Protein AF-A0A3D4PML1-F1 (afdb_monomer_lite)

Foldseek 3Di:
DDPLLVLLVVLLVVLVVLLVVLVCVLVVVDDDQDDPHDGPDDDPDDPVLVSLLSVLCSVLSVVSSVLSNVLSVCSNPDDPVCNVVSVVVSVVVNVVSCPPSVVVSVVVSVVVVVVVVD

Structure (mmCIF, N/CA/C/O backbone):
data_AF-A0A3D4PML1-F1
#
_entry.id   AF-A0A3D4PML1-F1
#
loop_
_atom_site.group_PDB
_atom_site.id
_atom_site.type_symbol
_atom_site.label_atom_id
_atom_site.label_alt_id
_atom_site.label_comp_id
_atom_site.label_asym_id
_atom_site.label_entity_id
_atom_site.label_seq_id
_atom_site.pdbx_PDB_ins_code
_atom_site.Cartn_x
_atom_site.Cartn_y
_atom_site.Cartn_z
_atom_site.occupancy
_atom_site.B_iso_or_equiv
_atom_site.auth_seq_id
_atom_site.auth_comp_id
_atom_site.auth_asym_id
_atom_site.auth_atom_id
_atom_site.pdbx_PDB_model_num
ATOM 1 N N . MET A 1 1 ? 15.561 -13.821 -15.170 1.00 59.75 1 MET A N 1
ATOM 2 C CA . MET A 1 1 ? 14.525 -12.887 -14.679 1.00 59.75 1 MET A CA 1
ATOM 3 C C . MET A 1 1 ? 15.139 -11.499 -14.723 1.00 59.75 1 MET A C 1
ATOM 5 O O . MET A 1 1 ? 16.197 -11.339 -14.130 1.00 59.75 1 MET A O 1
ATOM 9 N N . SER A 1 2 ? 14.597 -10.562 -15.511 1.00 79.69 2 SER A N 1
ATOM 10 C CA . SER A 1 2 ? 15.173 -9.205 -15.562 1.00 79.69 2 SER A CA 1
ATOM 11 C C . SER A 1 2 ? 14.861 -8.442 -14.272 1.00 79.69 2 SER A C 1
ATOM 13 O O . SER A 1 2 ? 13.897 -8.769 -13.578 1.00 79.69 2 SER A O 1
ATOM 15 N N . GLU A 1 3 ? 15.671 -7.437 -13.951 1.00 81.69 3 GLU A N 1
ATOM 16 C CA . GLU A 1 3 ? 15.547 -6.615 -12.739 1.00 81.69 3 GLU A CA 1
ATOM 17 C C . GLU A 1 3 ? 14.136 -6.022 -12.570 1.00 81.69 3 GLU A C 1
ATOM 19 O O . GLU A 1 3 ? 13.558 -6.088 -11.486 1.00 81.69 3 GLU A O 1
ATOM 24 N N . ASN A 1 4 ? 13.506 -5.602 -13.672 1.00 84.12 4 ASN A N 1
ATOM 25 C CA . ASN A 1 4 ? 12.124 -5.112 -13.705 1.00 84.12 4 ASN A CA 1
ATOM 26 C C . ASN A 1 4 ? 11.114 -6.134 -13.155 1.00 84.12 4 ASN A C 1
ATOM 28 O O . ASN A 1 4 ? 10.202 -5.771 -12.414 1.00 84.12 4 ASN A O 1
ATOM 32 N N . HIS A 1 5 ? 11.290 -7.424 -13.458 1.00 87.06 5 HIS A N 1
ATOM 33 C CA . HIS A 1 5 ? 10.406 -8.476 -12.950 1.00 87.06 5 HIS A CA 1
ATOM 34 C C . HIS A 1 5 ? 10.553 -8.664 -11.435 1.00 87.06 5 HIS A C 1
ATOM 36 O O . HIS A 1 5 ? 9.567 -8.953 -10.760 1.00 87.06 5 HIS A O 1
ATOM 42 N N . LEU A 1 6 ? 11.767 -8.504 -10.891 1.00 88.56 6 LEU A N 1
ATOM 43 C CA . LEU A 1 6 ? 12.009 -8.596 -9.446 1.00 88.56 6 LEU A CA 1
ATOM 44 C C . LEU A 1 6 ? 11.368 -7.416 -8.713 1.00 88.56 6 LEU A C 1
ATOM 46 O O . LEU A 1 6 ? 10.703 -7.620 -7.699 1.00 88.56 6 LEU A O 1
ATOM 50 N N . VAL A 1 7 ? 11.502 -6.204 -9.258 1.00 86.56 7 VAL A N 1
ATOM 51 C CA . VAL A 1 7 ? 10.870 -5.000 -8.700 1.00 86.56 7 VAL A CA 1
ATOM 52 C C . VAL A 1 7 ? 9.345 -5.107 -8.763 1.00 86.56 7 VAL A C 1
ATOM 54 O O . VAL A 1 7 ? 8.675 -4.868 -7.761 1.00 86.56 7 VAL A O 1
ATOM 57 N N . ALA A 1 8 ? 8.783 -5.529 -9.898 1.00 88.12 8 ALA A N 1
ATOM 58 C CA . ALA A 1 8 ? 7.342 -5.724 -10.040 1.00 88.12 8 ALA A CA 1
ATOM 59 C C . ALA A 1 8 ? 6.802 -6.775 -9.055 1.00 88.12 8 ALA A C 1
ATOM 61 O O . ALA A 1 8 ? 5.788 -6.541 -8.393 1.00 88.12 8 ALA A O 1
ATOM 62 N N . LEU A 1 9 ? 7.503 -7.905 -8.901 1.00 91.06 9 LEU A N 1
ATOM 63 C CA . LEU A 1 9 ? 7.139 -8.935 -7.929 1.00 91.06 9 LEU A CA 1
ATOM 64 C C . LEU A 1 9 ? 7.198 -8.394 -6.497 1.00 91.06 9 LEU A C 1
ATOM 66 O O . LEU A 1 9 ? 6.271 -8.618 -5.722 1.00 91.06 9 LEU A O 1
ATOM 70 N N . PHE A 1 10 ? 8.254 -7.655 -6.154 1.00 90.25 10 PHE A N 1
ATOM 71 C CA . PHE A 1 10 ? 8.392 -7.028 -4.843 1.00 90.25 10 PHE A CA 1
ATOM 72 C C . PHE A 1 10 ? 7.229 -6.072 -4.546 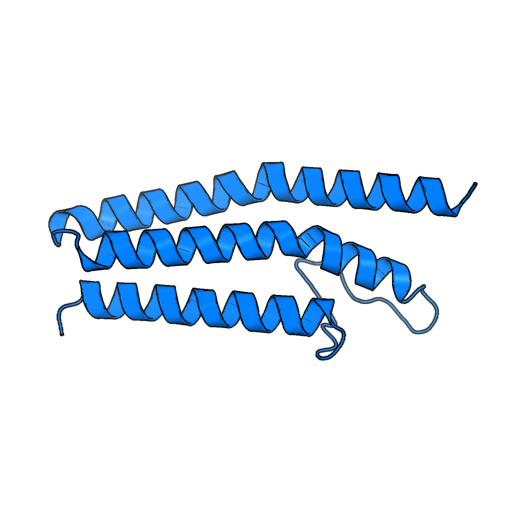1.00 90.25 10 PHE A C 1
ATOM 74 O O . PHE A 1 10 ? 6.610 -6.176 -3.488 1.00 90.25 10 PHE A O 1
ATOM 81 N N . LEU A 1 11 ? 6.878 -5.195 -5.492 1.00 88.88 11 LEU A N 1
ATOM 82 C CA . LEU A 1 11 ? 5.757 -4.260 -5.352 1.00 88.88 11 LEU A CA 1
ATOM 83 C C . LEU A 1 11 ? 4.418 -4.988 -5.168 1.00 88.88 11 LEU A C 1
ATOM 85 O O . LEU A 1 11 ? 3.626 -4.606 -4.305 1.00 88.88 11 LEU A O 1
ATOM 89 N N . ALA A 1 12 ? 4.179 -6.060 -5.927 1.00 89.31 12 ALA A N 1
ATOM 90 C CA . ALA A 1 12 ? 2.967 -6.865 -5.806 1.00 89.31 12 ALA A CA 1
ATOM 91 C C . ALA A 1 12 ? 2.880 -7.582 -4.447 1.00 89.31 12 ALA A C 1
ATOM 93 O O . ALA A 1 12 ? 1.844 -7.527 -3.782 1.00 89.31 12 ALA A O 1
ATOM 94 N N . VAL A 1 13 ? 3.974 -8.206 -3.997 1.00 92.69 13 VAL A N 1
ATOM 95 C CA . VAL A 1 13 ? 4.048 -8.853 -2.675 1.00 92.69 13 VAL A CA 1
ATOM 96 C C . VAL A 1 13 ? 3.830 -7.827 -1.563 1.00 92.69 13 VAL A C 1
ATOM 98 O O . VAL A 1 13 ? 3.077 -8.089 -0.623 1.00 92.69 13 VAL A O 1
ATOM 101 N N . TRP A 1 14 ? 4.422 -6.639 -1.687 1.00 90.19 14 TRP A N 1
ATOM 102 C CA . TRP A 1 14 ? 4.234 -5.553 -0.729 1.00 90.19 14 TRP A CA 1
ATOM 103 C C . TRP A 1 14 ? 2.777 -5.080 -0.676 1.00 90.19 14 TRP A C 1
ATOM 105 O O . TRP A 1 14 ? 2.224 -4.908 0.410 1.00 90.19 14 TRP A O 1
ATOM 115 N N . ALA A 1 15 ? 2.119 -4.940 -1.831 1.00 89.00 15 ALA A N 1
ATOM 116 C CA . ALA A 1 15 ? 0.704 -4.587 -1.908 1.00 89.00 15 ALA A CA 1
ATOM 117 C C . ALA A 1 15 ? -0.178 -5.617 -1.182 1.00 89.00 15 ALA A C 1
ATOM 119 O O . ALA A 1 15 ? -1.039 -5.247 -0.381 1.00 89.00 15 ALA A O 1
ATOM 120 N N . VAL A 1 16 ? 0.077 -6.912 -1.392 1.00 92.00 16 VAL A N 1
ATOM 121 C CA . VAL A 1 16 ? -0.642 -7.988 -0.694 1.00 92.00 16 VAL A CA 1
ATOM 122 C C . VAL A 1 16 ? -0.395 -7.925 0.814 1.00 92.00 16 VAL A C 1
ATOM 124 O O . VAL A 1 16 ? -1.348 -8.020 1.587 1.00 92.00 16 VAL A O 1
ATOM 127 N N . ALA A 1 17 ? 0.848 -7.709 1.251 1.00 88.38 17 ALA A N 1
ATOM 128 C CA . ALA A 1 17 ? 1.176 -7.596 2.670 1.00 88.38 17 ALA A CA 1
ATOM 129 C C . ALA A 1 17 ? 0.452 -6.415 3.342 1.00 88.38 17 ALA A C 1
ATOM 131 O O . ALA A 1 17 ? -0.142 -6.587 4.410 1.00 88.38 17 ALA A O 1
ATOM 132 N N . VAL A 1 18 ? 0.441 -5.238 2.703 1.00 86.31 18 VAL A N 1
ATOM 133 C CA . VAL A 1 18 ? -0.278 -4.047 3.193 1.00 86.31 18 VAL A CA 1
ATOM 134 C C . VAL A 1 18 ? -1.778 -4.316 3.290 1.00 86.31 18 VAL A C 1
ATOM 136 O O . VAL A 1 18 ? -2.386 -3.981 4.312 1.00 86.31 18 VAL A O 1
ATOM 139 N N . L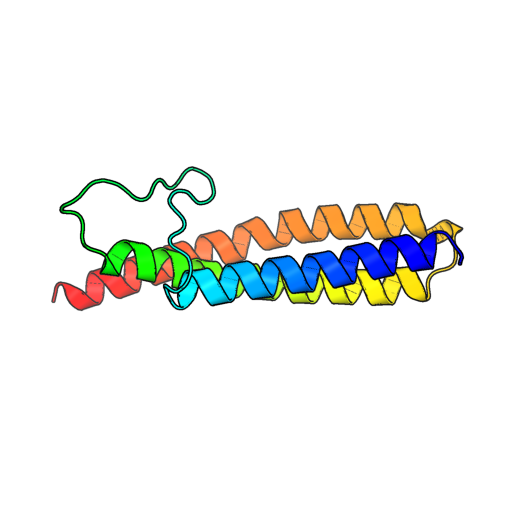EU A 1 19 ? -2.372 -4.943 2.271 1.00 88.50 19 LEU A N 1
ATOM 140 C CA . LEU A 1 19 ? -3.787 -5.307 2.272 1.00 88.50 19 LEU A CA 1
ATOM 141 C C . LEU A 1 19 ? -4.105 -6.251 3.435 1.00 88.50 19 LEU A C 1
ATOM 143 O O . LEU A 1 19 ? -4.937 -5.922 4.277 1.00 88.50 19 LEU A O 1
ATOM 147 N N . VAL A 1 20 ? -3.396 -7.380 3.528 1.00 87.88 20 VAL A N 1
ATOM 148 C CA . VAL A 1 20 ? -3.615 -8.398 4.567 1.00 87.88 20 VAL A CA 1
ATOM 149 C C . VAL A 1 20 ? -3.473 -7.791 5.959 1.00 87.88 20 VAL A C 1
ATOM 151 O O . VAL A 1 20 ? -4.369 -7.954 6.789 1.00 87.88 20 VAL A O 1
ATOM 154 N N . MET A 1 21 ? -2.402 -7.037 6.216 1.00 84.88 21 MET A N 1
ATOM 155 C CA . MET A 1 21 ? -2.191 -6.398 7.517 1.00 84.88 21 MET A CA 1
ATOM 156 C C . MET A 1 21 ? -3.300 -5.396 7.844 1.00 84.88 21 MET A C 1
ATOM 158 O O . MET A 1 21 ? -3.827 -5.410 8.958 1.00 84.88 21 MET A O 1
ATOM 162 N N . SER A 1 22 ? -3.713 -4.570 6.883 1.00 82.69 22 SER A N 1
ATOM 163 C CA . SER A 1 22 ? -4.770 -3.574 7.093 1.00 82.69 22 SER A CA 1
ATOM 164 C C . SER A 1 22 ? -6.123 -4.237 7.362 1.00 82.69 22 SER A C 1
ATOM 166 O O . SER A 1 22 ? -6.809 -3.880 8.321 1.00 82.69 22 SER A O 1
ATOM 168 N N . THR A 1 23 ? -6.491 -5.260 6.587 1.00 84.88 23 THR A N 1
ATOM 169 C CA . THR A 1 23 ? -7.757 -5.989 6.748 1.00 84.88 23 THR A CA 1
ATOM 170 C C . THR A 1 23 ? -7.795 -6.777 8.061 1.00 84.88 23 THR A C 1
ATOM 172 O O . THR A 1 23 ? -8.802 -6.754 8.777 1.00 84.88 23 THR A O 1
ATOM 175 N N . LEU A 1 24 ? -6.699 -7.442 8.439 1.00 83.94 24 LEU A N 1
ATOM 176 C CA . LEU A 1 24 ? -6.601 -8.152 9.720 1.00 83.94 24 LEU A CA 1
ATOM 177 C C . LEU A 1 24 ? -6.660 -7.201 10.926 1.00 83.94 24 LEU A C 1
ATOM 179 O O . LEU A 1 24 ? -7.195 -7.568 11.974 1.00 83.94 24 LEU A O 1
ATOM 183 N N . SER A 1 25 ? -6.166 -5.974 10.768 1.00 80.06 25 SER A N 1
ATOM 184 C CA . SER A 1 25 ? -6.221 -4.941 11.808 1.00 80.06 25 SER A CA 1
ATOM 185 C C . SER A 1 25 ? -7.628 -4.380 11.980 1.00 80.06 25 SER A C 1
ATOM 187 O O . SER A 1 25 ? -8.139 -4.330 13.098 1.00 80.06 25 SER A O 1
ATOM 189 N N . VAL A 1 26 ? -8.299 -4.027 10.878 1.00 79.06 26 VAL A N 1
ATOM 190 C CA . VAL A 1 26 ? -9.682 -3.516 10.899 1.00 79.06 26 VAL A CA 1
ATOM 191 C C . VAL A 1 26 ? -10.670 -4.570 11.403 1.00 79.06 26 VAL A C 1
ATOM 193 O O . VAL A 1 26 ? -11.591 -4.243 12.148 1.00 79.06 26 VAL A O 1
ATOM 196 N N . SER A 1 27 ? -10.461 -5.844 11.054 1.00 79.81 27 SER A N 1
ATOM 197 C CA . SER A 1 27 ? -11.276 -6.962 11.558 1.00 79.81 27 SER A CA 1
ATOM 198 C C . SER A 1 27 ? -10.993 -7.327 13.022 1.00 79.81 27 SER A C 1
ATOM 200 O O . SER A 1 27 ? -11.654 -8.206 13.569 1.00 79.81 27 SER A O 1
ATOM 202 N N . GLY A 1 28 ? -10.018 -6.678 13.672 1.00 73.94 28 GLY A N 1
ATOM 203 C CA . GLY A 1 28 ? -9.651 -6.933 15.066 1.00 73.94 28 GLY A CA 1
ATOM 204 C C . GLY A 1 28 ? -8.947 -8.273 15.305 1.00 73.94 28 GLY A C 1
ATOM 205 O O . GLY A 1 28 ? -8.699 -8.625 16.459 1.00 73.94 28 GLY A O 1
ATOM 206 N N . ARG A 1 29 ? -8.603 -9.014 14.240 1.00 76.81 29 ARG A N 1
ATOM 207 C CA . ARG A 1 29 ? -7.883 -10.296 14.320 1.00 76.81 29 ARG A CA 1
ATOM 208 C C . ARG A 1 29 ? -6.424 -10.108 14.723 1.00 76.81 29 ARG A C 1
ATOM 210 O O . ARG A 1 29 ? -5.871 -10.962 15.409 1.00 76.81 29 ARG A O 1
ATOM 217 N N . ILE A 1 30 ? -5.820 -8.983 14.341 1.00 72.38 30 ILE A N 1
ATOM 218 C CA . ILE A 1 30 ? -4.501 -8.564 14.821 1.00 72.38 30 ILE A CA 1
ATOM 219 C C . ILE A 1 30 ? -4.669 -7.346 15.727 1.00 72.38 30 ILE A C 1
ATOM 221 O O . ILE A 1 30 ? -5.223 -6.318 15.339 1.00 72.38 30 ILE A O 1
ATOM 225 N N . LYS A 1 31 ? -4.151 -7.449 16.954 1.00 65.44 31 LYS A N 1
ATOM 226 C CA . LYS A 1 31 ? -4.092 -6.330 17.897 1.00 65.44 31 LYS A CA 1
ATOM 227 C C . LYS A 1 31 ? -2.860 -5.481 17.598 1.00 65.44 31 LYS A C 1
ATOM 229 O O . LYS A 1 31 ? -1.809 -5.684 18.197 1.00 65.44 31 LYS A O 1
ATOM 234 N N . ILE A 1 32 ? -2.997 -4.512 16.696 1.00 63.50 32 ILE A N 1
ATOM 235 C CA . ILE A 1 32 ? -1.959 -3.494 16.514 1.00 63.50 32 ILE A CA 1
ATOM 236 C C . ILE A 1 32 ? -1.951 -2.564 17.730 1.00 63.50 32 ILE A C 1
ATOM 238 O O . ILE A 1 32 ? -2.982 -2.013 18.115 1.00 63.50 32 ILE A O 1
ATOM 242 N N . VAL A 1 33 ? -0.781 -2.419 18.354 1.00 61.62 33 VAL A N 1
ATOM 243 C CA . VAL A 1 33 ? -0.580 -1.595 19.557 1.00 61.62 33 VAL A CA 1
ATOM 244 C C . VAL A 1 33 ? -0.179 -0.157 19.197 1.00 61.62 33 VAL A C 1
ATOM 246 O O . VAL A 1 33 ? -0.348 0.740 20.014 1.00 61.62 33 VAL A O 1
ATOM 249 N N . THR A 1 34 ? 0.311 0.095 17.979 1.00 57.44 34 THR A N 1
ATOM 250 C CA . THR A 1 34 ? 0.714 1.428 17.497 1.00 57.44 34 THR A CA 1
ATOM 251 C C . THR A 1 34 ? 0.569 1.553 15.976 1.00 57.44 34 THR A C 1
ATOM 253 O O . THR A 1 34 ? 1.015 0.656 15.265 1.00 57.44 34 THR A O 1
ATOM 256 N N . ILE A 1 35 ? 0.035 2.670 15.467 1.00 61.06 35 ILE A N 1
ATOM 257 C CA . ILE A 1 35 ? 0.026 3.038 14.033 1.00 61.06 35 ILE A CA 1
ATOM 258 C C . ILE A 1 35 ? 0.487 4.487 13.899 1.00 61.06 35 ILE A C 1
ATOM 260 O O . ILE A 1 35 ? -0.156 5.358 14.469 1.00 61.06 35 ILE A O 1
ATOM 264 N N . ASN A 1 36 ? 1.567 4.761 13.155 1.00 56.88 36 ASN A N 1
ATOM 265 C CA . ASN A 1 36 ? 2.033 6.123 12.826 1.00 56.88 36 ASN A CA 1
ATOM 266 C C . ASN A 1 36 ? 2.015 7.111 14.017 1.00 56.88 36 ASN A C 1
ATOM 268 O O . ASN A 1 36 ? 1.508 8.221 13.911 1.00 56.88 36 ASN A O 1
ATOM 272 N N . GLY A 1 37 ? 2.514 6.688 15.186 1.00 52.50 37 GLY A N 1
ATOM 273 C CA . GLY A 1 37 ? 2.538 7.509 16.409 1.00 52.50 37 GLY A CA 1
ATOM 274 C C . GLY A 1 37 ? 1.247 7.491 17.242 1.00 52.50 37 GLY A C 1
ATOM 275 O O . GLY A 1 37 ? 1.283 7.838 18.422 1.00 52.50 37 GLY A O 1
ATOM 276 N N . MET A 1 38 ? 0.131 6.994 16.702 1.00 51.88 38 MET A N 1
ATOM 277 C CA . MET A 1 38 ? -1.070 6.684 17.479 1.00 51.88 38 MET A CA 1
ATOM 278 C C . MET A 1 38 ? -0.832 5.393 18.261 1.00 51.88 38 MET A C 1
ATOM 280 O O . MET A 1 38 ? -0.773 4.301 17.694 1.00 51.88 38 MET A O 1
ATOM 284 N N . ARG A 1 39 ? -0.648 5.509 19.577 1.00 56.66 39 ARG A N 1
ATOM 285 C CA . ARG A 1 39 ? -0.525 4.364 20.485 1.00 56.66 39 ARG A CA 1
ATOM 286 C C . ARG A 1 39 ? -1.923 3.913 20.892 1.00 56.66 39 ARG A C 1
ATOM 288 O O . ARG A 1 39 ? -2.706 4.730 21.362 1.00 56.66 39 ARG A O 1
ATOM 295 N N . ARG A 1 40 ? -2.207 2.616 20.789 1.00 53.16 40 ARG A N 1
ATOM 296 C CA . ARG A 1 40 ? -3.324 1.973 21.484 1.00 53.16 40 ARG A CA 1
ATOM 297 C C . ARG A 1 40 ? -3.099 2.211 22.977 1.00 53.16 40 ARG A C 1
ATOM 299 O O . ARG A 1 40 ? -2.198 1.603 23.563 1.00 53.16 40 ARG A O 1
ATOM 306 N N . ARG A 1 41 ? -3.809 3.171 23.572 1.00 62.69 41 ARG A N 1
ATOM 307 C CA . ARG A 1 41 ? -3.617 3.539 24.976 1.00 62.69 41 ARG A CA 1
ATOM 308 C C . ARG A 1 41 ? -4.551 2.743 25.888 1.00 62.69 41 ARG A C 1
ATOM 310 O O . ARG A 1 41 ? -5.658 2.395 25.515 1.00 62.69 41 ARG A O 1
ATOM 317 N N . GLN A 1 42 ? -3.922 2.390 27.010 1.00 51.53 42 GLN A N 1
ATOM 318 C CA . GLN A 1 42 ? -4.303 1.816 28.306 1.00 51.53 42 GLN A CA 1
ATOM 319 C C . GLN A 1 42 ? -5.653 1.088 28.499 1.00 51.53 42 GLN A C 1
ATOM 321 O O . GLN A 1 42 ? -6.650 1.381 27.849 1.00 51.53 42 GLN A O 1
ATOM 326 N N . PRO A 1 43 ? -5.712 0.127 29.444 1.00 46.12 43 PRO A N 1
ATOM 327 C CA . PRO A 1 43 ? -6.968 -0.521 29.813 1.00 46.12 43 PRO A CA 1
ATOM 328 C C . PRO A 1 43 ? -7.945 0.535 30.362 1.00 46.12 43 PRO A C 1
ATOM 330 O O . PRO A 1 43 ? -7.696 1.085 31.429 1.00 46.12 43 PRO A O 1
ATOM 333 N N . GLY A 1 44 ? -9.021 0.841 29.627 1.00 53.34 44 GLY A N 1
ATOM 334 C CA . GLY A 1 44 ? -10.064 1.786 30.058 1.00 53.34 44 GLY A CA 1
ATOM 335 C C . GLY A 1 44 ? -10.575 2.755 28.983 1.00 53.34 44 GLY A C 1
ATOM 336 O O . GLY A 1 44 ? -11.693 3.241 29.111 1.00 53.34 44 GLY A O 1
ATOM 337 N N . GLU A 1 45 ? -9.825 3.006 27.904 1.00 56.47 45 GLU A N 1
ATOM 338 C CA . GLU A 1 45 ? -10.318 3.806 26.768 1.00 56.47 45 GLU A CA 1
ATOM 339 C C . GLU A 1 45 ? -11.165 2.954 25.805 1.00 56.47 45 GLU A C 1
ATOM 341 O O . GLU A 1 45 ? -10.891 1.770 25.581 1.00 56.47 45 GLU A O 1
ATOM 346 N N . SER A 1 46 ? -12.218 3.553 25.236 1.00 61.53 46 SER A N 1
ATOM 347 C CA . SER A 1 46 ? -13.202 2.849 24.406 1.00 61.53 46 SER A CA 1
ATOM 348 C C . SER A 1 46 ? -12.545 2.191 23.188 1.00 61.53 46 SER A C 1
ATOM 350 O O . SER A 1 46 ? -12.056 2.863 22.278 1.00 61.53 46 SER A O 1
ATOM 352 N N . ALA A 1 47 ? -12.583 0.855 23.132 1.00 65.06 47 ALA A N 1
ATOM 353 C CA . ALA A 1 47 ? -12.113 0.069 21.989 1.00 65.06 47 ALA A CA 1
ATOM 354 C C . ALA A 1 47 ? -12.769 0.496 20.657 1.00 65.06 47 ALA A C 1
ATOM 356 O O . ALA A 1 47 ? -12.176 0.298 19.593 1.00 65.06 47 ALA A O 1
ATOM 357 N N . ALA A 1 48 ? -13.947 1.128 20.727 1.00 65.75 48 ALA A N 1
ATOM 358 C CA . ALA A 1 48 ? -14.661 1.680 19.584 1.00 65.75 48 ALA A CA 1
ATOM 359 C C . ALA A 1 48 ? -13.896 2.835 18.913 1.00 65.75 48 ALA A C 1
ATOM 361 O O . ALA A 1 48 ? -13.810 2.862 17.689 1.00 65.75 48 ALA A O 1
ATOM 362 N N . ALA A 1 49 ? -13.247 3.721 19.681 1.00 66.12 49 ALA A N 1
ATOM 363 C CA . ALA A 1 49 ? -12.465 4.839 19.139 1.00 66.12 49 ALA A CA 1
ATOM 364 C C . ALA A 1 49 ? -11.259 4.358 18.321 1.00 66.12 49 ALA A C 1
ATOM 366 O O . ALA A 1 49 ? -10.966 4.865 17.237 1.00 66.12 49 ALA A O 1
ATOM 367 N N . TRP A 1 50 ? -10.588 3.317 18.818 1.00 68.62 50 TRP A N 1
ATOM 368 C CA . TRP A 1 50 ? -9.460 2.691 18.133 1.00 68.62 50 TRP A CA 1
ATOM 369 C C . TRP A 1 50 ? -9.894 1.986 16.843 1.00 68.62 50 TRP A C 1
ATOM 371 O O . TRP A 1 50 ? -9.247 2.124 15.804 1.00 68.62 50 TRP A O 1
ATOM 381 N N . GLN A 1 51 ? -11.014 1.258 16.878 1.00 72.81 51 GLN A N 1
ATOM 382 C CA . GLN A 1 51 ? -11.582 0.642 15.677 1.00 72.81 51 GLN A CA 1
ATOM 383 C C . GLN A 1 51 ? -12.082 1.677 14.664 1.00 72.81 51 GLN A C 1
ATOM 385 O O . GLN A 1 51 ? -11.914 1.460 13.464 1.00 72.81 51 GLN A O 1
ATOM 390 N N . ALA A 1 52 ? -12.636 2.804 15.114 1.00 70.94 52 ALA A N 1
ATOM 391 C CA . ALA A 1 52 ? -13.020 3.912 14.244 1.00 70.94 52 ALA A CA 1
ATOM 392 C C . ALA A 1 52 ? -11.795 4.513 13.536 1.00 70.94 52 ALA A C 1
ATOM 394 O O . ALA A 1 52 ? -11.808 4.652 12.314 1.00 70.94 52 ALA A O 1
ATOM 395 N N . GLY A 1 53 ? -10.696 4.750 14.263 1.00 69.38 53 GLY A N 1
ATOM 396 C CA . GLY A 1 53 ? -9.431 5.210 13.675 1.00 69.38 53 GLY A CA 1
ATOM 397 C C . GLY A 1 53 ? -8.844 4.225 12.654 1.00 69.38 53 GLY A C 1
ATOM 398 O O . GLY A 1 53 ? -8.428 4.624 11.567 1.00 69.38 53 GLY A O 1
ATOM 399 N N . LEU A 1 54 ? -8.880 2.922 12.950 1.00 73.81 54 LEU A N 1
ATOM 400 C CA . LEU A 1 54 ? -8.461 1.873 12.009 1.00 73.81 54 LEU A CA 1
ATOM 401 C C . LEU A 1 54 ? -9.322 1.843 10.741 1.00 73.81 54 LEU A C 1
ATOM 403 O O . LEU A 1 54 ? -8.795 1.709 9.636 1.00 73.81 54 LEU A O 1
ATOM 407 N N . ARG A 1 55 ? -10.644 1.974 10.885 1.00 75.75 55 ARG A N 1
ATOM 408 C CA . ARG A 1 55 ? -11.578 2.023 9.750 1.00 75.75 55 ARG A CA 1
ATOM 409 C C . ARG A 1 55 ? -11.372 3.275 8.907 1.00 75.75 55 ARG A C 1
ATOM 411 O O . ARG A 1 55 ? -11.398 3.175 7.686 1.00 75.75 55 ARG A O 1
ATOM 418 N N . ALA A 1 56 ? -11.110 4.415 9.539 1.00 72.19 56 ALA A N 1
ATOM 419 C CA . ALA A 1 56 ? -10.795 5.660 8.850 1.00 72.19 56 ALA A CA 1
ATOM 420 C C . ALA A 1 56 ? -9.494 5.549 8.035 1.00 72.19 56 ALA A C 1
ATOM 422 O O . ALA A 1 56 ? -9.411 6.076 6.932 1.00 72.19 56 ALA A O 1
ATOM 423 N N . TYR A 1 57 ? -8.505 4.797 8.521 1.00 74.94 57 TYR A N 1
ATOM 424 C CA . TYR A 1 57 ? -7.250 4.550 7.804 1.00 74.94 57 TYR A CA 1
ATOM 425 C C . TYR A 1 57 ? -7.387 3.573 6.620 1.00 74.94 57 TYR A C 1
ATOM 427 O O . TYR A 1 57 ? -6.579 3.591 5.690 1.00 74.94 57 TY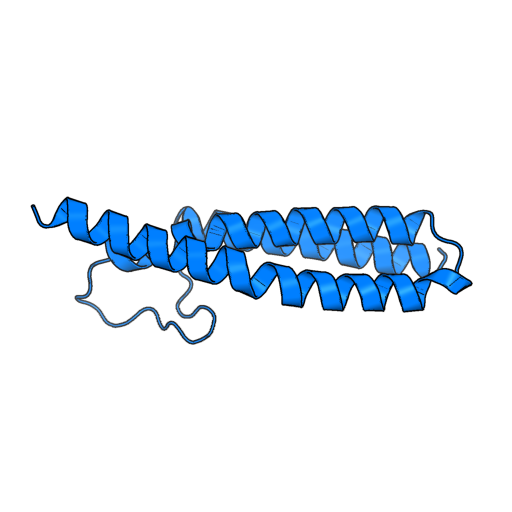R A O 1
ATOM 435 N N . TYR A 1 58 ? -8.409 2.715 6.616 1.00 79.81 58 TYR A N 1
ATOM 436 C CA . TYR A 1 58 ? -8.543 1.639 5.630 1.00 79.81 58 TYR A CA 1
ATOM 437 C C . TYR A 1 58 ? -8.653 2.108 4.162 1.00 79.81 58 TYR A C 1
ATOM 439 O O . TYR A 1 58 ? -7.972 1.528 3.316 1.00 79.81 58 TYR A O 1
ATOM 447 N N . PRO A 1 59 ? -9.416 3.168 3.818 1.00 80.25 59 PRO A N 1
ATOM 448 C CA . PRO A 1 59 ? -9.427 3.732 2.467 1.00 80.25 59 PRO A CA 1
ATOM 449 C C . PRO A 1 59 ? -8.044 4.174 1.977 1.00 80.25 59 PRO A C 1
ATOM 451 O O . PRO A 1 59 ? -7.704 3.946 0.818 1.00 80.25 59 PRO A O 1
ATOM 454 N N . TRP A 1 60 ? -7.221 4.753 2.858 1.00 79.50 60 TRP A N 1
ATOM 455 C CA . TRP A 1 60 ? -5.843 5.120 2.523 1.00 79.50 60 TRP A CA 1
ATOM 456 C C . TRP A 1 60 ? -4.980 3.879 2.250 1.00 79.50 60 TRP A C 1
ATOM 458 O O . TRP A 1 60 ? -4.214 3.850 1.283 1.00 79.50 60 TRP A O 1
ATOM 468 N N . ALA A 1 61 ? -5.146 2.819 3.047 1.00 80.69 61 ALA A N 1
ATOM 469 C CA . ALA A 1 61 ? -4.448 1.557 2.813 1.00 80.69 61 ALA A CA 1
ATOM 470 C C . ALA A 1 61 ? -4.844 0.933 1.463 1.00 80.69 61 ALA A C 1
ATOM 472 O O . ALA A 1 61 ? -3.973 0.499 0.713 1.00 80.69 61 ALA A O 1
ATOM 473 N N . LEU A 1 62 ? -6.133 0.952 1.106 1.00 84.00 62 LEU A N 1
ATOM 474 C CA . LEU A 1 62 ? -6.611 0.479 -0.199 1.00 84.00 62 LEU A CA 1
ATOM 475 C C . LEU A 1 62 ? -6.054 1.306 -1.365 1.00 84.00 62 LEU A C 1
ATOM 477 O O . LEU A 1 62 ? -5.627 0.728 -2.365 1.00 84.00 62 LEU A O 1
ATOM 481 N N . ALA A 1 63 ? -6.014 2.635 -1.237 1.00 83.75 63 ALA A N 1
ATOM 482 C CA . ALA A 1 63 ? -5.417 3.511 -2.247 1.00 83.75 63 ALA A CA 1
ATOM 483 C C . ALA A 1 63 ? -3.922 3.201 -2.455 1.00 83.75 63 ALA A C 1
ATOM 485 O O . ALA A 1 63 ? -3.452 3.082 -3.591 1.00 83.75 63 ALA A O 1
ATOM 486 N N . THR A 1 64 ? -3.203 2.950 -1.356 1.00 83.06 64 THR A N 1
ATOM 487 C CA . THR A 1 64 ? -1.798 2.524 -1.380 1.00 83.06 64 THR A CA 1
ATOM 488 C C . THR A 1 64 ? -1.631 1.190 -2.112 1.00 83.06 64 THR A C 1
ATOM 490 O O . THR A 1 64 ? -0.771 1.073 -2.983 1.00 83.06 64 THR A O 1
ATOM 493 N N . VAL A 1 65 ? -2.483 0.198 -1.827 1.00 87.62 65 VAL A N 1
ATOM 494 C CA . VAL A 1 65 ? -2.476 -1.113 -2.506 1.00 87.62 65 VAL A CA 1
ATOM 495 C C . VAL A 1 65 ? -2.720 -0.961 -4.008 1.00 87.62 65 VAL A C 1
ATOM 497 O O . VAL A 1 65 ? -1.956 -1.503 -4.803 1.00 87.62 65 VAL A O 1
ATOM 500 N N . CYS A 1 66 ? -3.736 -0.191 -4.408 1.00 89.56 66 CYS A N 1
ATOM 501 C CA . CYS A 1 66 ? -4.043 0.041 -5.823 1.00 89.56 66 CYS A CA 1
ATOM 502 C C . CYS A 1 66 ? -2.867 0.698 -6.553 1.00 89.56 66 CYS A C 1
ATOM 504 O O . CYS A 1 66 ? -2.523 0.300 -7.664 1.00 89.56 66 CYS A O 1
ATOM 506 N N . SER A 1 67 ? -2.217 1.663 -5.904 1.00 86.31 67 SER A N 1
ATOM 507 C CA . SER A 1 67 ? -1.061 2.361 -6.464 1.00 86.31 67 SER A CA 1
ATOM 508 C C . SER A 1 67 ? 0.132 1.429 -6.636 1.00 86.31 67 SER A C 1
ATOM 510 O O . SER A 1 67 ? 0.723 1.387 -7.709 1.00 86.31 67 SER A O 1
ATOM 512 N N . LEU A 1 68 ? 0.457 0.631 -5.617 1.00 86.62 68 LE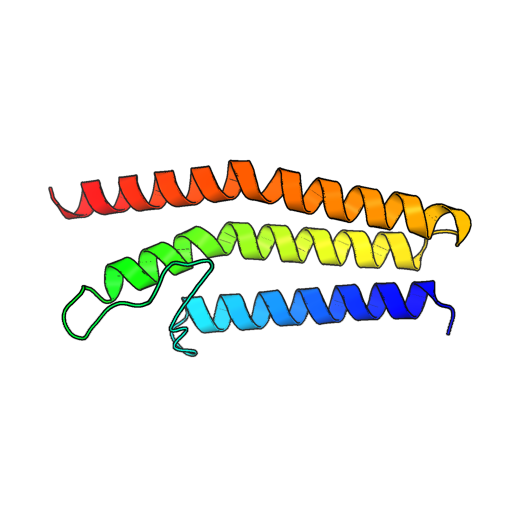U A N 1
ATOM 513 C CA . LEU A 1 68 ? 1.546 -0.346 -5.693 1.00 86.62 68 LEU A CA 1
ATOM 514 C C . LEU A 1 68 ? 1.326 -1.367 -6.812 1.00 86.62 68 LEU A C 1
ATOM 516 O O . LEU A 1 68 ? 2.268 -1.682 -7.535 1.00 86.62 68 LEU A O 1
ATOM 520 N N . LEU A 1 69 ? 0.093 -1.847 -6.988 1.00 89.88 69 LEU A N 1
ATOM 521 C CA . LEU A 1 69 ? -0.250 -2.767 -8.074 1.00 89.88 69 LEU A CA 1
ATOM 522 C C . LEU A 1 69 ? -0.146 -2.097 -9.446 1.00 89.88 69 LEU A C 1
ATOM 524 O O . LEU A 1 69 ? 0.404 -2.693 -10.370 1.00 89.88 69 LEU A O 1
ATOM 528 N N . LEU A 1 70 ? -0.613 -0.853 -9.578 1.00 89.31 70 LEU A N 1
ATOM 529 C CA . LEU A 1 70 ? -0.449 -0.082 -10.808 1.00 89.31 70 LEU A CA 1
ATOM 530 C C . LEU A 1 70 ? 1.037 0.082 -11.158 1.00 89.31 70 LEU A C 1
ATOM 532 O O . LEU A 1 70 ? 1.431 -0.188 -12.291 1.00 89.31 70 LEU A O 1
ATOM 536 N N . PHE A 1 71 ? 1.877 0.453 -10.188 1.00 86.69 71 PHE A N 1
ATOM 537 C CA . PHE A 1 71 ? 3.321 0.563 -10.401 1.00 86.69 71 PHE A CA 1
ATOM 538 C C . PHE A 1 71 ? 3.976 -0.780 -10.715 1.00 86.69 71 PHE A C 1
ATOM 540 O O . PHE A 1 71 ? 4.849 -0.824 -11.576 1.00 86.69 71 PHE A O 1
ATOM 547 N N . ALA A 1 72 ? 3.539 -1.873 -10.086 1.00 88.44 72 ALA A N 1
ATOM 548 C CA . ALA A 1 72 ? 4.023 -3.210 -10.412 1.00 88.44 72 ALA A CA 1
ATOM 549 C C . ALA A 1 72 ? 3.763 -3.548 -11.888 1.00 88.44 72 ALA A C 1
ATOM 551 O O . ALA A 1 72 ? 4.675 -3.998 -12.577 1.00 88.44 72 ALA A O 1
ATOM 552 N N . VAL A 1 73 ? 2.555 -3.267 -12.390 1.00 90.12 73 VAL A N 1
ATOM 553 C CA . VAL A 1 73 ? 2.196 -3.465 -13.804 1.00 90.12 73 VAL A CA 1
ATOM 554 C C . VAL A 1 73 ? 3.035 -2.568 -14.714 1.00 90.12 73 VAL A C 1
ATOM 556 O O . VAL A 1 73 ? 3.609 -3.055 -15.685 1.00 90.12 73 VAL A O 1
ATOM 559 N N . LEU A 1 74 ? 3.155 -1.277 -14.395 1.00 88.62 74 LEU A N 1
ATOM 560 C CA . LEU A 1 74 ? 3.933 -0.338 -15.207 1.00 88.62 74 LEU A CA 1
ATOM 561 C C . LEU A 1 74 ? 5.406 -0.749 -15.294 1.00 88.62 74 LEU A C 1
ATOM 563 O O . LEU A 1 74 ? 5.951 -0.805 -16.390 1.00 88.62 74 LEU A O 1
ATOM 567 N N . VAL A 1 75 ? 6.034 -1.092 -14.167 1.00 87.00 75 VAL A N 1
ATOM 568 C CA . VAL A 1 75 ? 7.439 -1.528 -14.121 1.00 87.00 75 VAL A CA 1
ATOM 569 C C . VAL A 1 75 ? 7.643 -2.852 -14.857 1.00 87.00 75 VAL A C 1
ATOM 571 O O . VAL A 1 75 ? 8.665 -3.025 -15.515 1.00 87.00 75 VAL A O 1
ATOM 574 N N . PHE A 1 76 ? 6.676 -3.770 -14.793 1.00 88.06 76 PHE A N 1
ATOM 575 C CA . PHE A 1 76 ? 6.759 -5.059 -15.480 1.00 88.06 76 PHE A CA 1
ATOM 576 C C . PHE A 1 76 ? 6.878 -4.903 -17.004 1.00 88.06 76 PHE A C 1
ATOM 578 O O . PHE A 1 76 ? 7.664 -5.610 -17.632 1.00 88.06 76 PHE A O 1
ATOM 585 N N . PHE A 1 77 ? 6.122 -3.969 -17.590 1.00 88.38 77 PHE A N 1
ATOM 586 C CA . PHE A 1 77 ? 6.116 -3.722 -19.037 1.00 88.38 77 PHE A CA 1
ATOM 587 C C . PHE A 1 77 ? 7.070 -2.608 -19.487 1.00 88.38 77 PHE A C 1
ATOM 589 O O . PHE A 1 77 ? 7.295 -2.446 -20.686 1.00 88.38 77 PHE A O 1
ATOM 596 N N . ALA A 1 78 ? 7.626 -1.830 -18.557 1.00 84.94 78 ALA A N 1
ATOM 597 C CA . ALA A 1 78 ? 8.470 -0.696 -18.894 1.00 84.94 78 ALA A CA 1
ATOM 598 C C . ALA A 1 78 ? 9.839 -1.126 -19.451 1.00 84.94 78 ALA A C 1
ATOM 600 O O . ALA A 1 78 ? 10.473 -2.045 -18.916 1.00 84.94 78 ALA A O 1
ATOM 601 N N . PRO A 1 79 ? 10.356 -0.410 -20.465 1.00 84.38 79 PRO A N 1
ATOM 602 C CA . PRO A 1 79 ? 11.766 -0.476 -20.822 1.00 84.38 79 PRO A CA 1
ATOM 603 C C . PRO A 1 79 ? 12.639 -0.028 -19.639 1.00 84.38 79 PRO A C 1
ATOM 605 O O . PRO A 1 79 ? 12.246 0.835 -18.854 1.00 84.38 79 PRO A O 1
ATOM 608 N N . TYR A 1 80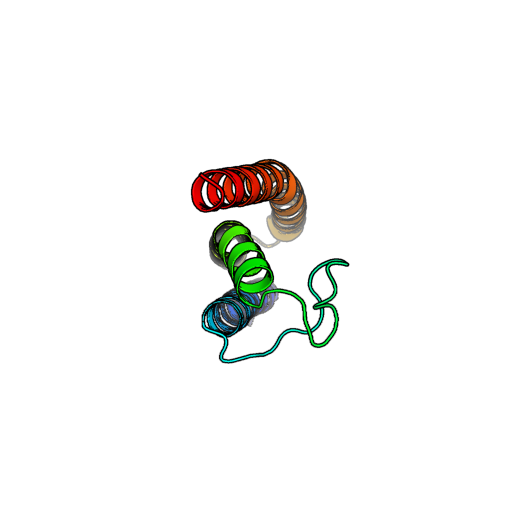 ? 13.841 -0.598 -19.511 1.00 80.19 80 TYR A N 1
ATOM 609 C CA . TYR A 1 80 ? 14.736 -0.364 -18.365 1.00 80.19 80 TYR A CA 1
ATOM 610 C C . TYR A 1 80 ? 15.082 1.121 -18.142 1.00 80.19 80 TYR A C 1
ATOM 612 O O . TYR A 1 80 ? 15.163 1.579 -17.006 1.00 80.19 80 TYR A O 1
ATOM 620 N N . GLU A 1 81 ? 15.196 1.904 -19.216 1.00 84.38 81 GLU A N 1
ATOM 621 C CA . GLU A 1 81 ? 15.456 3.351 -19.165 1.00 84.38 81 GLU A CA 1
ATOM 622 C C . GLU A 1 81 ? 14.373 4.156 -18.418 1.00 84.38 81 GLU A C 1
ATOM 624 O O . GLU A 1 81 ? 14.649 5.233 -17.891 1.00 84.38 81 GLU A O 1
ATOM 629 N N . PHE A 1 82 ? 13.159 3.609 -18.294 1.00 84.00 82 PHE A N 1
ATOM 630 C CA . PHE A 1 82 ? 12.050 4.237 -17.576 1.00 84.00 82 PHE A CA 1
ATOM 631 C C . PHE A 1 82 ? 11.922 3.785 -16.117 1.00 84.00 82 PHE A C 1
ATOM 633 O O . PHE A 1 82 ? 11.058 4.295 -15.401 1.00 84.00 82 PHE A O 1
ATOM 640 N N . LEU A 1 83 ? 12.779 2.878 -15.635 1.00 78.88 83 LEU A N 1
ATOM 641 C CA . LEU A 1 83 ? 12.687 2.348 -14.272 1.00 78.88 83 LEU A CA 1
ATOM 642 C C . LEU A 1 83 ? 12.819 3.461 -13.218 1.00 78.88 83 LEU A C 1
ATOM 644 O O . LEU A 1 83 ? 11.963 3.603 -12.347 1.00 78.88 83 LEU A O 1
ATOM 648 N N . HIS A 1 84 ? 13.850 4.302 -13.325 1.00 79.88 84 HIS A N 1
ATOM 649 C CA . HIS A 1 84 ? 14.079 5.412 -12.396 1.00 79.88 84 HIS A CA 1
ATOM 650 C C . HIS A 1 84 ? 12.960 6.469 -12.385 1.00 79.88 84 HIS A C 1
ATOM 652 O O . HIS A 1 84 ? 12.490 6.795 -11.290 1.00 79.88 84 HIS A O 1
ATOM 658 N N . PRO A 1 85 ? 12.480 6.998 -13.531 1.00 86.12 85 PRO A N 1
ATOM 659 C CA . PRO A 1 85 ? 11.374 7.954 -13.514 1.00 86.12 85 PRO A CA 1
ATOM 660 C C . PRO A 1 85 ? 10.064 7.331 -13.011 1.00 86.12 85 PRO A C 1
ATOM 662 O O . PRO A 1 85 ? 9.311 8.014 -12.319 1.00 86.12 85 PRO A O 1
ATOM 665 N N . LEU A 1 86 ? 9.808 6.040 -13.267 1.00 84.31 86 LEU A N 1
ATOM 666 C CA . LEU A 1 86 ? 8.643 5.334 -12.714 1.00 84.31 86 LEU A CA 1
ATOM 667 C C . LEU A 1 86 ? 8.712 5.205 -11.190 1.00 84.31 86 LEU A C 1
ATOM 669 O O . LEU A 1 86 ? 7.722 5.470 -10.509 1.00 84.31 86 LEU A O 1
ATOM 673 N N . VAL A 1 87 ? 9.878 4.852 -10.643 1.00 80.25 87 VAL A N 1
ATOM 674 C CA . VAL A 1 87 ? 10.087 4.798 -9.188 1.00 80.25 87 VAL A CA 1
ATOM 675 C C . VAL A 1 87 ? 9.938 6.189 -8.563 1.00 80.25 87 VAL A C 1
ATOM 677 O O . VAL A 1 87 ? 9.286 6.329 -7.528 1.00 80.25 87 VAL A O 1
ATOM 680 N N . ALA A 1 88 ? 10.469 7.236 -9.200 1.00 84.31 88 ALA A N 1
ATOM 681 C CA . ALA A 1 88 ? 10.304 8.612 -8.731 1.00 84.31 88 ALA A CA 1
ATOM 682 C C . ALA A 1 88 ? 8.827 9.048 -8.733 1.00 84.31 88 ALA A C 1
ATOM 684 O O . ALA A 1 88 ? 8.343 9.603 -7.744 1.00 84.31 88 ALA A O 1
ATOM 685 N N . ALA A 1 89 ? 8.086 8.737 -9.801 1.00 83.81 89 ALA A N 1
ATOM 686 C CA . ALA A 1 89 ? 6.651 8.994 -9.880 1.00 83.81 89 ALA A CA 1
ATOM 687 C C . ALA A 1 89 ? 5.876 8.245 -8.784 1.00 83.81 89 ALA A C 1
ATOM 689 O O . ALA A 1 89 ? 4.971 8.820 -8.179 1.00 83.81 89 ALA A O 1
ATOM 690 N N . ALA A 1 90 ? 6.266 7.005 -8.469 1.00 80.12 90 ALA A N 1
ATOM 691 C CA . ALA A 1 90 ? 5.675 6.231 -7.380 1.00 80.12 90 ALA A CA 1
ATOM 692 C C . ALA A 1 90 ? 5.850 6.898 -6.019 1.00 80.12 90 ALA A C 1
ATOM 694 O O . ALA A 1 90 ? 4.879 7.041 -5.272 1.00 80.12 90 ALA A O 1
ATOM 695 N N . LEU A 1 91 ? 7.060 7.368 -5.718 1.00 80.25 91 LEU A N 1
ATOM 696 C CA . LEU A 1 91 ? 7.344 8.075 -4.470 1.00 80.25 91 LEU A CA 1
ATOM 697 C C . LEU A 1 91 ? 6.523 9.364 -4.354 1.00 80.25 91 LEU A C 1
ATOM 699 O O . LEU A 1 91 ? 5.903 9.604 -3.317 1.00 80.25 91 LEU A O 1
ATOM 703 N N . ILE A 1 92 ? 6.451 10.154 -5.428 1.00 83.94 92 ILE A N 1
ATOM 704 C CA . ILE A 1 92 ? 5.644 11.382 -5.466 1.00 83.94 92 ILE A CA 1
ATOM 705 C C . ILE A 1 92 ? 4.165 11.055 -5.232 1.00 83.94 92 ILE A C 1
ATOM 707 O O . ILE A 1 92 ? 3.501 11.711 -4.430 1.00 83.94 92 ILE A O 1
ATOM 711 N N . MET A 1 93 ? 3.646 10.013 -5.883 1.00 77.44 93 MET A N 1
ATOM 712 C CA . MET A 1 93 ? 2.241 9.638 -5.765 1.00 77.44 93 MET A CA 1
ATOM 713 C C . MET A 1 93 ? 1.882 9.166 -4.349 1.00 77.44 93 MET A C 1
ATOM 715 O O . MET A 1 93 ? 0.801 9.497 -3.867 1.00 77.44 93 MET A O 1
ATOM 719 N N . VAL A 1 94 ? 2.772 8.441 -3.661 1.00 72.50 94 VAL A N 1
ATOM 720 C CA . VAL A 1 94 ? 2.575 8.038 -2.254 1.00 72.50 94 VAL A CA 1
ATOM 721 C C . VAL A 1 94 ? 2.510 9.262 -1.335 1.00 72.50 94 VAL A C 1
ATOM 723 O O . VAL A 1 94 ? 1.628 9.339 -0.478 1.00 72.50 94 VAL A O 1
ATOM 726 N N . VAL A 1 95 ? 3.389 10.248 -1.543 1.00 71.88 95 VAL A N 1
ATOM 727 C CA . VAL A 1 95 ? 3.383 11.504 -0.773 1.00 71.88 95 VAL A CA 1
ATOM 728 C C . VAL A 1 95 ? 2.092 12.290 -1.018 1.00 71.88 95 VAL A C 1
ATOM 730 O O . VAL A 1 95 ? 1.454 12.739 -0.065 1.00 71.88 95 VAL A O 1
ATOM 733 N N . ILE A 1 96 ? 1.659 12.401 -2.278 1.00 74.31 96 ILE A N 1
ATOM 734 C CA . ILE A 1 96 ? 0.428 13.116 -2.643 1.00 74.31 96 ILE A CA 1
ATOM 735 C C . ILE A 1 96 ? -0.813 12.401 -2.100 1.00 74.31 96 ILE A C 1
ATOM 737 O O . ILE A 1 96 ? -1.729 13.067 -1.638 1.00 74.31 96 ILE A O 1
ATOM 741 N N . GLN A 1 97 ? -0.867 11.067 -2.105 1.00 69.19 97 GLN A N 1
ATOM 742 C CA . GLN A 1 97 ? -2.011 10.318 -1.565 1.00 69.19 97 GLN A CA 1
ATOM 743 C C . GLN A 1 97 ? -2.124 10.402 -0.040 1.00 69.19 97 GLN A C 1
ATOM 745 O O . GLN A 1 97 ? -3.234 10.360 0.496 1.00 69.19 97 GLN A O 1
ATOM 750 N N . GLY A 1 98 ? -0.996 10.531 0.665 1.00 64.19 98 GLY A N 1
ATOM 751 C CA . GLY A 1 98 ? -0.958 10.632 2.125 1.00 64.19 98 GLY A CA 1
ATOM 752 C C . GLY A 1 98 ? -1.766 11.800 2.684 1.00 64.19 98 GLY A C 1
ATOM 753 O O . GLY A 1 98 ? -2.426 11.660 3.713 1.00 64.19 98 GLY A O 1
ATOM 754 N N . TRP A 1 99 ? -1.763 12.938 1.991 1.00 62.88 99 TRP A N 1
ATOM 755 C CA . TRP A 1 99 ? -2.281 14.185 2.549 1.00 62.88 99 TRP A CA 1
ATOM 756 C C . TRP A 1 99 ? -3.820 14.311 2.488 1.00 62.88 99 TRP A C 1
ATOM 758 O O . TRP A 1 99 ? -4.438 14.506 3.537 1.00 62.88 99 TRP A O 1
ATOM 768 N N . PRO A 1 100 ? -4.492 14.151 1.330 1.00 63.91 100 PRO A N 1
ATOM 769 C CA . PRO A 1 100 ? -5.931 14.377 1.214 1.00 63.91 100 PRO A CA 1
ATOM 770 C C . PRO A 1 100 ? -6.740 13.256 1.864 1.00 63.91 100 PRO A C 1
ATOM 772 O O . PRO A 1 100 ? -7.737 13.518 2.532 1.00 63.91 100 PRO A O 1
ATOM 775 N N . LEU A 1 101 ? -6.302 12.003 1.697 1.00 63.97 101 LEU A N 1
ATOM 776 C CA . LEU A 1 101 ? -7.010 10.838 2.228 1.00 63.97 101 LEU A CA 1
ATOM 777 C C . LEU A 1 101 ? -6.828 10.705 3.740 1.00 63.97 101 LEU A C 1
ATOM 779 O O . LEU A 1 101 ? -7.779 10.336 4.422 1.00 63.97 101 LEU A O 1
ATOM 783 N N . GLY A 1 102 ? -5.654 11.067 4.273 1.00 62.47 102 GLY A N 1
ATOM 784 C CA . GLY A 1 102 ? -5.420 11.131 5.716 1.00 62.47 102 GLY A CA 1
ATOM 785 C C . GLY A 1 102 ? -6.276 12.201 6.397 1.00 62.47 102 GLY A C 1
ATOM 786 O O . GLY A 1 102 ? -6.914 11.922 7.412 1.00 62.47 102 GLY A O 1
ATOM 787 N N . ILE A 1 103 ? -6.366 13.399 5.805 1.00 65.88 103 ILE A N 1
ATOM 788 C CA . ILE A 1 103 ? -7.220 14.482 6.320 1.00 65.88 103 ILE A CA 1
ATOM 789 C C . ILE A 1 103 ? -8.704 14.123 6.200 1.00 65.88 103 ILE A C 1
ATOM 791 O O . ILE A 1 103 ? -9.458 14.318 7.151 1.00 65.88 103 ILE A O 1
ATOM 795 N N . TRP A 1 104 ? -9.141 13.573 5.065 1.00 67.81 104 TRP A N 1
ATOM 796 C CA . TRP A 1 104 ? -10.537 13.170 4.876 1.00 67.81 104 TRP A CA 1
ATOM 797 C C . TRP A 1 104 ? -10.957 12.069 5.856 1.00 67.81 104 TRP A C 1
ATOM 799 O O . TRP A 1 104 ? -12.025 12.157 6.461 1.00 67.81 104 TRP A O 1
ATOM 809 N N . ALA A 1 105 ? -10.099 11.067 6.059 1.00 64.12 105 ALA A N 1
ATOM 810 C CA . ALA A 1 105 ? -10.305 10.008 7.039 1.00 64.12 105 ALA A CA 1
ATOM 811 C C . ALA A 1 105 ? -10.451 10.561 8.463 1.00 64.12 105 ALA A C 1
ATOM 813 O O . ALA A 1 105 ? -11.375 10.179 9.183 1.00 64.12 105 ALA A O 1
ATOM 814 N N . LEU A 1 106 ? -9.574 11.492 8.851 1.00 64.00 106 LEU A N 1
ATOM 815 C CA . LEU A 1 106 ? -9.618 12.142 10.158 1.00 64.00 106 LEU A CA 1
ATOM 816 C C . LEU A 1 106 ? -10.901 12.971 10.327 1.00 64.00 106 LEU A C 1
ATOM 818 O O . LEU A 1 106 ? -11.589 12.840 11.337 1.00 64.00 106 LEU A O 1
ATOM 822 N N . ASN A 1 107 ? -11.268 13.757 9.311 1.00 66.88 107 ASN A N 1
ATOM 823 C CA . ASN A 1 107 ? -12.492 14.562 9.312 1.00 66.88 107 ASN A CA 1
ATOM 824 C C . ASN A 1 107 ? -13.749 13.694 9.427 1.00 66.88 107 ASN A C 1
ATOM 826 O O . ASN A 1 107 ? -14.677 14.047 10.152 1.00 66.88 107 ASN A O 1
ATOM 830 N N . ARG A 1 108 ? -13.776 12.540 8.753 1.00 67.00 108 ARG A N 1
ATOM 831 C CA . ARG A 1 108 ? -14.900 11.603 8.832 1.00 67.00 108 ARG A CA 1
ATOM 832 C C . ARG A 1 108 ? -14.999 10.939 10.206 1.00 67.00 108 ARG A C 1
ATOM 834 O O . ARG A 1 108 ? -16.090 10.877 10.758 1.00 67.00 108 ARG A O 1
ATOM 841 N N . ALA A 1 109 ? -13.874 10.530 10.792 1.00 63.81 109 ALA A N 1
ATOM 842 C CA . ALA A 1 109 ? -13.854 9.973 12.144 1.00 63.81 109 ALA A CA 1
ATOM 843 C C . ALA A 1 109 ? -14.349 10.980 13.201 1.00 63.81 109 ALA A C 1
ATOM 845 O O . ALA A 1 109 ? -15.071 10.601 14.119 1.00 63.81 109 ALA A O 1
ATOM 846 N N . ILE A 1 110 ? -14.002 12.266 13.058 1.00 64.94 110 ILE A N 1
ATOM 847 C CA . ILE A 1 110 ? -14.481 13.342 13.944 1.00 64.94 110 ILE A CA 1
ATOM 848 C C . ILE A 1 110 ? -15.993 13.569 13.787 1.00 64.94 110 ILE A C 1
ATOM 850 O O . ILE A 1 110 ? -16.681 13.809 14.784 1.00 64.94 110 ILE A O 1
ATOM 854 N N . ALA A 1 111 ? -16.510 13.493 12.556 1.00 64.56 111 ALA A N 1
ATOM 855 C CA . ALA A 1 111 ? -17.936 13.641 12.274 1.00 64.56 111 ALA A CA 1
ATOM 856 C C . ALA A 1 111 ? -18.762 12.490 12.870 1.00 64.56 111 ALA A C 1
ATOM 858 O O . ALA A 1 111 ? -19.763 12.751 13.534 1.00 64.56 111 ALA A O 1
ATOM 859 N N . ASP A 1 112 ? -18.312 11.243 12.706 1.00 60.19 112 ASP A N 1
ATOM 860 C CA . ASP A 1 112 ? -19.003 10.060 13.236 1.00 60.19 112 ASP A CA 1
ATOM 861 C C . ASP A 1 112 ? -19.056 10.084 14.781 1.00 60.19 112 ASP A C 1
ATOM 863 O O . ASP A 1 112 ? -20.094 9.790 15.374 1.00 60.19 112 ASP A O 1
ATOM 867 N N . PHE A 1 113 ? -17.989 10.550 15.444 1.00 58.84 113 PHE A N 1
ATOM 868 C CA . PHE A 1 113 ? -17.958 10.725 16.905 1.00 58.84 113 PHE A CA 1
ATOM 869 C C . PHE A 1 113 ? -18.943 11.780 17.431 1.00 58.84 113 PHE A C 1
ATOM 871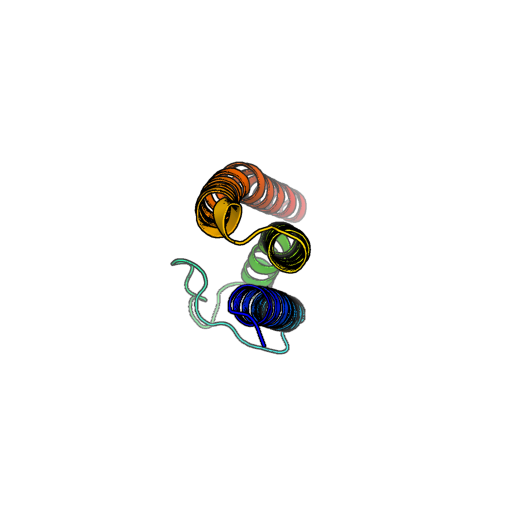 O O . PHE A 1 113 ? -19.498 11.614 18.516 1.00 58.84 113 PHE A O 1
ATOM 878 N N . HIS A 1 114 ? -19.167 12.871 16.691 1.00 57.66 114 HIS A N 1
ATOM 879 C CA . HIS A 1 114 ? -20.126 13.911 17.089 1.00 57.66 114 HIS A CA 1
ATOM 880 C C . HIS A 1 114 ? -21.586 13.462 16.959 1.00 57.66 114 HIS A C 1
ATOM 882 O O . HIS A 1 114 ? -22.454 14.022 17.629 1.00 57.66 114 HIS A O 1
ATOM 888 N N . VAL A 1 115 ? -21.866 12.478 16.102 1.00 54.75 115 VAL A N 1
ATOM 889 C CA . VAL A 1 115 ? -23.215 11.926 15.920 1.00 54.75 115 VAL A CA 1
ATOM 890 C C . VAL A 1 115 ? -23.579 10.964 17.054 1.00 54.75 115 VAL A C 1
ATOM 892 O O . VAL A 1 115 ? -24.722 10.975 17.488 1.00 54.75 115 VAL A O 1
ATOM 895 N N . GLU A 1 116 ? -22.625 10.196 17.591 1.00 52.12 116 GLU A N 1
ATOM 896 C CA . GLU A 1 116 ? -22.874 9.264 18.709 1.00 52.12 116 GLU A CA 1
ATOM 897 C C . GLU A 1 116 ? -23.096 9.949 20.075 1.00 52.12 116 GLU A C 1
ATOM 899 O O . GLU A 1 116 ? -23.543 9.294 21.015 1.00 52.12 116 GLU A O 1
ATOM 904 N N . GLN A 1 117 ? -22.789 11.246 20.213 1.00 52.81 117 GLN A N 1
ATOM 905 C CA . GLN A 1 117 ? -22.975 12.003 21.466 1.00 52.81 117 GLN A CA 1
ATOM 906 C C . GLN A 1 117 ? -24.283 12.814 21.545 1.00 52.81 117 GLN A C 1
ATOM 908 O O . GLN A 1 117 ? -24.502 13.502 22.544 1.00 52.81 117 GLN A O 1
ATOM 913 N N . LYS A 1 118 ? -25.135 12.763 20.515 1.00 47.38 118 LYS A N 1
ATOM 914 C CA . LYS A 1 118 ? -26.475 13.375 20.505 1.00 47.38 118 LYS A CA 1
ATOM 915 C C . LYS A 1 118 ? -27.559 12.322 20.674 1.00 47.38 118 LYS A C 1
ATOM 917 O O . LYS A 1 118 ? -28.567 12.665 21.327 1.00 47.38 118 LYS A O 1
#

pLDDT: mean 74.82, std 12.38, range [46.12, 92.69]

Sequence (118 aa):
MSENHLVALFLAVWAVAVLVMSTLSVSGRIKIVTINGMRRRQPGESAAAWQAGLRAYYPWALATVCSLLLFAVLVFFAPYEFLHPLVAAALIMVVIQGWPLGIWALNRAIADFHVEQK

Radius of gyration: 17.48 Å; chains: 1; bounding box: 42×27×51 Å

Secondary structure (DSSP, 8-state):
--HHHHHHHHHHHHHHHHHHHHHHHHTTSS--SEETTEE---TTS-HHHHHHHHHHHHHHHHHHHHHHHHHHHHHHHS-GGGHHHHHHHHHHHHHHHHHHHHHHHHHHHHHHHHHTT-